Protein AF-A0A659XXX2-F1 (afdb_monomer_lite)

Sequence (81 aa):
YKEVGLPEAVVDRFDVRSMTGTHGIGHTRMATESAVTTMGAHPFSTGADQCLVHNGSLSNHNNVRRELVREGMTFETENDT

Radius of gyration: 14.53 Å; chains: 1; bounding box: 33×22×37 Å

Foldseek 3Di:
DFDDDDPVVVCVVVVVVPDDDPDDDDDDDDDPDDDRGRQQDDFDDPDDPDTDDDDDADPCLVVVVVVVVVVVDDDPDPGSD

pLDDT: mean 87.63, std 8.43, range [57.38, 97.75]

Structure (mmCIF, N/CA/C/O backbone):
data_AF-A0A659XXX2-F1
#
_entry.id   AF-A0A659XXX2-F1
#
loop_
_atom_site.group_PDB
_atom_site.id
_atom_site.type_symbol
_atom_site.label_atom_id
_atom_site.label_alt_id
_atom_site.label_comp_id
_atom_site.label_asym_id
_atom_site.label_entity_id
_atom_site.label_seq_id
_atom_site.pdbx_PDB_ins_code
_atom_site.Cartn_x
_atom_site.Cartn_y
_atom_site.Cartn_z
_atom_site.occupancy
_atom_site.B_iso_or_equiv
_atom_site.auth_seq_id
_atom_site.auth_comp_id
_atom_site.auth_asym_id
_atom_site.auth_atom_id
_atom_site.pdbx_PDB_model_num
ATOM 1 N N . TYR A 1 1 ? -0.087 -5.834 -5.275 1.00 84.62 1 TYR A N 1
ATOM 2 C CA . TYR A 1 1 ? 0.856 -6.957 -5.099 1.00 84.62 1 TYR A CA 1
ATOM 3 C C . TYR A 1 1 ? 1.781 -6.634 -3.943 1.00 84.62 1 TYR A C 1
ATOM 5 O O . TYR A 1 1 ? 2.324 -5.537 -3.930 1.00 84.62 1 TYR A O 1
ATOM 13 N N . LYS A 1 2 ? 1.895 -7.525 -2.955 1.00 87.62 2 LYS A N 1
ATOM 14 C CA . LYS A 1 2 ? 2.758 -7.350 -1.779 1.00 87.62 2 LYS A CA 1
ATOM 15 C C . LYS A 1 2 ? 3.086 -8.707 -1.172 1.00 87.62 2 LYS A C 1
ATOM 17 O O . LYS A 1 2 ? 2.247 -9.602 -1.230 1.00 87.62 2 LYS A O 1
ATOM 22 N N . GLU A 1 3 ? 4.287 -8.858 -0.626 1.00 88.50 3 GLU A N 1
ATOM 23 C CA . GLU A 1 3 ? 4.723 -10.082 0.048 1.00 88.50 3 GLU A CA 1
ATOM 24 C C . GLU A 1 3 ? 5.917 -9.808 0.969 1.00 88.50 3 GLU A C 1
ATOM 26 O O . GLU A 1 3 ? 6.601 -8.793 0.833 1.00 88.50 3 GLU A O 1
ATOM 31 N N . VAL A 1 4 ? 6.154 -10.719 1.911 1.00 89.44 4 VAL A N 1
ATOM 32 C CA . VAL A 1 4 ? 7.365 -10.742 2.737 1.00 89.44 4 VAL A CA 1
ATOM 33 C C . VAL A 1 4 ? 8.569 -11.235 1.929 1.00 89.44 4 VAL A C 1
ATOM 35 O O . VAL A 1 4 ? 8.474 -12.203 1.177 1.00 89.44 4 VAL A O 1
ATOM 38 N N . GLY A 1 5 ? 9.733 -10.624 2.149 1.00 89.06 5 GLY A N 1
ATOM 39 C CA . GLY A 1 5 ? 11.007 -11.078 1.595 1.00 89.06 5 GLY A CA 1
ATOM 40 C C . GLY A 1 5 ? 11.818 -9.941 0.989 1.00 89.06 5 GLY A C 1
ATOM 41 O O . GLY A 1 5 ? 11.479 -8.766 1.127 1.00 89.06 5 GLY A O 1
ATOM 42 N N . LEU A 1 6 ? 12.915 -10.303 0.325 1.00 92.50 6 LEU A N 1
ATOM 43 C CA . LEU A 1 6 ? 13.728 -9.338 -0.407 1.00 92.50 6 LEU A CA 1
ATOM 44 C C . LEU A 1 6 ? 12.960 -8.807 -1.628 1.00 92.50 6 LEU A C 1
ATOM 46 O O . LEU A 1 6 ? 12.238 -9.579 -2.263 1.00 92.50 6 LEU A O 1
ATOM 50 N N . PRO A 1 7 ? 13.153 -7.531 -2.011 1.00 91.94 7 PRO A N 1
ATOM 51 C CA . PRO A 1 7 ? 12.462 -6.940 -3.156 1.00 91.94 7 PRO A CA 1
ATOM 52 C C . PRO A 1 7 ? 12.615 -7.744 -4.449 1.00 91.94 7 PRO A C 1
ATOM 54 O O . PRO A 1 7 ? 11.647 -7.897 -5.183 1.00 91.94 7 PRO A O 1
ATOM 57 N N . GLU A 1 8 ? 13.798 -8.305 -4.704 1.00 94.12 8 GLU A N 1
ATOM 58 C CA . GLU A 1 8 ? 14.064 -9.128 -5.890 1.00 94.12 8 GLU A CA 1
ATOM 59 C C . GLU A 1 8 ? 13.136 -10.348 -5.966 1.00 94.12 8 GLU A C 1
ATOM 61 O O . GLU A 1 8 ? 12.474 -10.556 -6.979 1.00 94.12 8 GLU A O 1
ATOM 66 N N . ALA A 1 9 ? 12.976 -11.075 -4.857 1.00 94.38 9 ALA A N 1
ATOM 67 C CA . ALA A 1 9 ? 12.085 -12.231 -4.794 1.00 94.38 9 ALA A CA 1
ATOM 68 C C . ALA A 1 9 ? 10.612 -11.848 -5.022 1.00 94.38 9 ALA A C 1
ATOM 70 O O . ALA A 1 9 ? 9.859 -12.604 -5.632 1.00 94.38 9 ALA A O 1
ATOM 71 N N . VAL A 1 10 ? 10.191 -10.671 -4.547 1.00 92.50 10 VAL A N 1
ATOM 72 C CA . VAL A 1 10 ? 8.829 -10.154 -4.759 1.00 92.50 10 VAL A CA 1
ATOM 73 C C . VAL A 1 10 ? 8.616 -9.757 -6.221 1.00 92.50 10 VAL A C 1
ATOM 75 O O . VAL A 1 10 ? 7.578 -10.085 -6.796 1.00 92.50 10 VAL A O 1
ATOM 78 N N . VAL A 1 11 ? 9.595 -9.080 -6.827 1.00 94.25 11 VAL A N 1
ATOM 79 C CA . VAL A 1 11 ? 9.565 -8.683 -8.242 1.00 94.25 11 VAL A CA 1
ATOM 80 C C . VAL A 1 11 ? 9.442 -9.909 -9.142 1.00 94.25 11 VAL A C 1
ATOM 82 O O . VAL A 1 11 ? 8.611 -9.901 -10.048 1.00 94.25 11 VAL A O 1
ATOM 85 N N . ASP A 1 12 ? 10.216 -10.958 -8.868 1.00 95.31 12 ASP A N 1
ATOM 86 C CA . ASP A 1 12 ? 10.183 -12.194 -9.649 1.00 95.31 12 ASP A CA 1
ATOM 87 C C . ASP A 1 12 ? 8.874 -12.961 -9.430 1.00 95.31 12 ASP A C 1
ATOM 89 O O . ASP A 1 12 ? 8.233 -13.388 -10.388 1.00 95.31 12 ASP A O 1
ATOM 93 N N . ARG A 1 13 ? 8.422 -13.091 -8.175 1.00 94.81 13 ARG A N 1
ATOM 94 C CA . ARG A 1 13 ? 7.207 -13.846 -7.832 1.00 94.81 13 ARG A CA 1
ATOM 95 C C . ARG A 1 13 ? 5.944 -13.289 -8.483 1.00 94.81 13 ARG A C 1
ATOM 97 O O . ARG A 1 13 ? 5.060 -14.065 -8.838 1.00 94.81 13 ARG A O 1
ATOM 104 N N . PHE A 1 14 ? 5.828 -11.969 -8.575 1.00 94.38 14 PHE A N 1
ATOM 105 C CA . PHE A 1 14 ? 4.657 -11.320 -9.167 1.00 94.38 14 PHE A CA 1
ATOM 106 C C . PHE A 1 14 ? 4.875 -10.884 -10.615 1.00 94.38 14 PHE A C 1
ATOM 108 O O . PHE A 1 14 ? 4.010 -10.201 -11.152 1.00 94.38 14 PHE A O 1
ATOM 115 N N . ASP A 1 15 ? 6.006 -11.255 -11.222 1.00 95.62 15 ASP A N 1
ATOM 116 C CA . ASP A 1 15 ? 6.391 -10.849 -12.575 1.00 95.62 15 ASP A CA 1
ATOM 117 C C . ASP A 1 15 ? 6.206 -9.337 -12.803 1.00 95.62 15 ASP A C 1
ATOM 119 O O . ASP A 1 15 ? 5.650 -8.87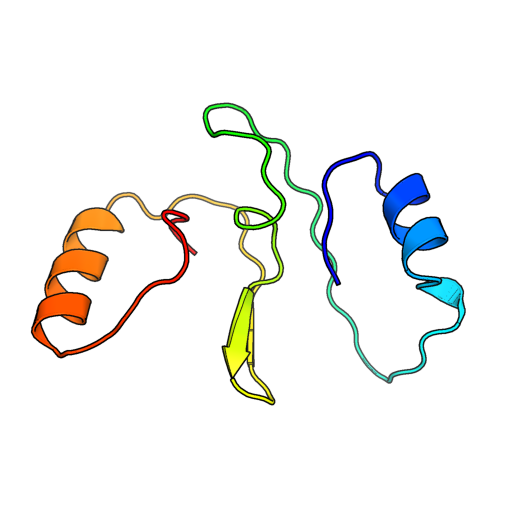1 -13.794 1.00 95.62 15 ASP A O 1
ATOM 123 N N . VAL A 1 16 ? 6.663 -8.529 -11.839 1.00 93.81 16 VAL A N 1
ATOM 124 C CA . VAL A 1 16 ? 6.432 -7.072 -11.848 1.00 93.81 16 VAL A CA 1
ATOM 125 C C . VAL A 1 16 ? 7.021 -6.425 -13.107 1.00 93.81 16 VAL A C 1
ATOM 127 O O . VAL A 1 16 ? 6.519 -5.407 -13.576 1.00 93.81 16 VAL A O 1
ATOM 130 N N . ARG A 1 17 ? 8.063 -7.029 -13.690 1.00 93.25 17 ARG A N 1
ATOM 131 C CA . ARG A 1 17 ? 8.731 -6.528 -14.900 1.00 93.25 17 ARG A CA 1
ATOM 132 C C . ARG A 1 17 ? 7.862 -6.595 -16.159 1.00 93.25 17 ARG A C 1
ATOM 134 O O . ARG A 1 17 ? 8.151 -5.854 -17.094 1.00 93.25 17 ARG A O 1
ATOM 141 N N . SER A 1 18 ? 6.834 -7.443 -16.201 1.00 96.19 18 SER A N 1
ATOM 142 C CA . SER A 1 18 ? 5.888 -7.492 -17.325 1.00 96.19 18 SER A CA 1
ATOM 143 C C . SER A 1 18 ? 4.701 -6.536 -17.165 1.00 96.19 18 SER A C 1
ATOM 145 O O . SER A 1 18 ? 3.948 -6.328 -18.118 1.00 96.19 18 SER A O 1
ATOM 147 N N . MET A 1 19 ? 4.533 -5.917 -15.990 1.00 94.06 19 MET A N 1
ATOM 148 C CA . MET A 1 19 ? 3.448 -4.969 -15.743 1.00 94.06 19 MET A CA 1
ATOM 149 C C . MET A 1 19 ? 3.647 -3.666 -16.528 1.00 94.06 19 MET A C 1
ATOM 151 O O . MET A 1 19 ? 4.747 -3.123 -16.611 1.00 94.06 19 MET A O 1
ATOM 155 N N . THR A 1 20 ? 2.550 -3.119 -17.056 1.00 95.38 20 THR A N 1
ATOM 156 C CA . THR A 1 20 ? 2.540 -1.856 -17.808 1.00 95.38 20 THR A CA 1
ATOM 157 C C . THR A 1 20 ? 1.673 -0.812 -17.121 1.00 95.38 20 THR A C 1
ATOM 159 O O . THR A 1 20 ? 0.587 -1.123 -16.636 1.00 95.38 20 THR A O 1
ATOM 162 N N . GLY A 1 21 ? 2.104 0.443 -17.151 1.00 91.62 21 GLY A N 1
ATOM 163 C CA . GLY A 1 21 ? 1.353 1.577 -16.627 1.00 91.62 21 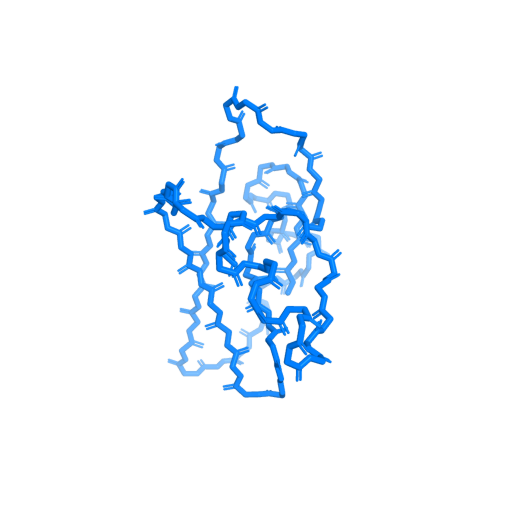GLY A CA 1
ATOM 164 C C . GLY A 1 21 ? 2.132 2.871 -16.828 1.00 91.62 21 GLY A C 1
ATOM 165 O O . GLY A 1 21 ? 3.314 2.846 -17.162 1.00 91.62 21 GLY A O 1
ATOM 166 N N . THR A 1 22 ? 1.473 4.010 -16.641 1.00 94.88 22 THR A N 1
ATOM 167 C CA . THR A 1 22 ? 2.136 5.324 -16.709 1.00 94.88 22 THR A CA 1
ATOM 168 C C . THR A 1 22 ? 2.755 5.738 -15.376 1.00 94.88 22 THR A C 1
ATOM 170 O O . THR A 1 22 ? 3.643 6.583 -15.355 1.00 94.88 22 THR A O 1
ATOM 173 N N . HIS A 1 23 ? 2.296 5.143 -14.272 1.00 89.69 23 HIS A N 1
ATOM 174 C CA . HIS A 1 23 ? 2.713 5.461 -12.910 1.00 89.69 23 HIS A CA 1
ATOM 175 C C . HIS A 1 23 ? 2.719 4.194 -12.053 1.00 89.69 23 HIS A C 1
ATOM 177 O O . HIS A 1 23 ? 1.931 3.275 -12.280 1.00 89.69 23 HIS A O 1
ATOM 183 N N . GLY A 1 24 ? 3.583 4.164 -11.044 1.00 88.50 24 GLY A N 1
ATOM 184 C CA . GLY A 1 24 ? 3.653 3.085 -10.068 1.00 88.50 24 GLY A CA 1
ATOM 185 C C . GLY A 1 24 ? 4.251 3.577 -8.757 1.00 88.50 24 GLY A C 1
ATOM 186 O O . GLY A 1 24 ? 5.032 4.528 -8.741 1.00 88.50 24 GLY A O 1
ATOM 187 N N . ILE A 1 25 ? 3.878 2.922 -7.660 1.00 89.69 25 ILE A N 1
ATOM 188 C CA . ILE A 1 25 ? 4.451 3.153 -6.333 1.00 89.69 25 ILE A CA 1
ATOM 189 C C . ILE A 1 25 ? 4.936 1.826 -5.756 1.00 89.69 25 ILE A C 1
ATOM 191 O O . ILE A 1 25 ? 4.321 0.781 -5.967 1.00 89.69 25 ILE A O 1
ATOM 195 N N . GLY A 1 26 ? 6.045 1.873 -5.025 1.00 89.94 26 GLY A N 1
ATOM 196 C CA . GLY A 1 26 ? 6.632 0.724 -4.350 1.00 89.94 26 GLY A CA 1
ATOM 197 C C . GLY A 1 26 ? 7.063 1.108 -2.944 1.00 89.94 26 GLY A C 1
ATOM 198 O O . GLY A 1 26 ? 7.418 2.257 -2.687 1.00 89.94 26 GLY A O 1
ATOM 199 N N . HIS A 1 27 ? 7.017 0.146 -2.029 1.00 90.50 27 HIS A N 1
ATOM 200 C CA . HIS A 1 27 ? 7.437 0.359 -0.654 1.00 90.50 27 HIS A CA 1
ATOM 201 C C . HIS A 1 27 ? 8.173 -0.869 -0.133 1.00 90.50 27 HIS A C 1
ATOM 203 O O . HIS A 1 27 ? 7.690 -1.994 -0.246 1.00 90.50 27 HIS A O 1
ATOM 209 N N . THR A 1 28 ? 9.334 -0.637 0.467 1.00 88.75 28 THR A N 1
ATOM 210 C CA . THR A 1 28 ? 10.075 -1.649 1.215 1.00 88.75 28 THR A CA 1
ATOM 211 C C . THR A 1 28 ? 9.979 -1.310 2.690 1.00 88.75 28 THR A C 1
ATOM 213 O O . THR A 1 28 ? 10.480 -0.271 3.120 1.00 88.75 28 THR A O 1
ATOM 216 N N . ARG A 1 29 ? 9.347 -2.191 3.462 1.00 82.25 29 ARG A N 1
ATOM 217 C CA . ARG A 1 29 ? 9.194 -2.026 4.905 1.00 82.25 29 ARG A CA 1
ATOM 218 C C . ARG A 1 29 ? 10.248 -2.848 5.634 1.00 82.25 29 ARG A C 1
ATOM 220 O O . ARG A 1 29 ? 10.368 -4.047 5.395 1.00 82.25 29 ARG A O 1
ATOM 227 N N . MET A 1 30 ? 10.954 -2.225 6.571 1.00 78.75 30 MET A N 1
ATOM 228 C CA . MET A 1 30 ? 11.746 -2.937 7.571 1.00 78.75 30 MET A CA 1
ATOM 229 C C . MET A 1 30 ? 10.902 -3.061 8.840 1.00 78.75 30 MET A C 1
ATOM 231 O O . MET A 1 30 ? 10.551 -2.054 9.449 1.00 78.75 30 MET A O 1
ATOM 235 N N . ALA A 1 31 ? 10.517 -4.278 9.218 1.00 66.81 31 ALA A N 1
ATOM 236 C CA . ALA A 1 31 ? 9.772 -4.489 10.455 1.00 66.81 31 ALA A CA 1
ATOM 237 C C . ALA A 1 31 ? 10.752 -4.504 11.636 1.00 66.81 31 ALA A C 1
ATOM 239 O O . ALA A 1 31 ? 11.553 -5.427 11.755 1.00 66.81 31 ALA A O 1
ATOM 240 N N . THR A 1 32 ? 10.716 -3.470 12.477 1.00 65.38 32 THR A N 1
ATOM 241 C CA . THR A 1 32 ? 11.585 -3.361 13.660 1.00 65.38 32 THR A CA 1
ATOM 242 C C . THR A 1 32 ? 10.910 -3.878 14.932 1.00 65.38 32 THR A C 1
ATOM 244 O O . THR A 1 32 ? 11.583 -4.477 15.762 1.00 65.38 32 THR A O 1
ATOM 247 N N . GLU A 1 33 ? 9.587 -3.707 15.068 1.00 57.38 33 GLU A N 1
ATOM 248 C CA . GLU A 1 33 ? 8.838 -4.076 16.288 1.00 57.38 33 GLU A CA 1
ATOM 249 C C . GLU A 1 33 ? 7.511 -4.818 16.036 1.00 57.38 33 GLU A C 1
ATOM 251 O O . GLU A 1 33 ? 6.910 -5.348 16.967 1.00 57.38 33 GLU A O 1
ATOM 256 N N . SER A 1 34 ? 7.034 -4.898 14.790 1.00 63.56 34 SER A N 1
ATOM 257 C CA . SER A 1 34 ? 5.782 -5.598 14.453 1.00 63.56 34 SER A CA 1
ATOM 258 C C . SER A 1 34 ? 6.039 -6.925 13.745 1.00 63.56 34 SER A C 1
ATOM 260 O O . SER A 1 34 ? 7.075 -7.112 13.107 1.00 63.56 34 SER A O 1
ATOM 262 N N . ALA A 1 35 ? 5.050 -7.821 13.770 1.00 68.00 35 ALA A N 1
ATOM 263 C CA . ALA A 1 35 ? 5.102 -9.062 13.009 1.00 68.00 35 ALA A CA 1
ATOM 264 C C . ALA A 1 35 ? 5.325 -8.800 11.507 1.00 68.00 35 ALA A C 1
ATOM 266 O O . ALA A 1 35 ? 4.676 -7.945 10.890 1.00 68.00 35 ALA A O 1
ATOM 267 N N . VAL A 1 36 ? 6.233 -9.577 10.915 1.00 73.69 36 VAL A N 1
ATOM 268 C CA . VAL A 1 36 ? 6.493 -9.584 9.475 1.00 73.69 36 VAL A CA 1
ATOM 269 C C . VAL A 1 36 ? 5.371 -10.373 8.801 1.00 73.69 36 VAL A C 1
ATOM 271 O O . VAL A 1 36 ? 5.406 -11.599 8.746 1.00 73.69 36 VAL A O 1
ATOM 274 N N . THR A 1 37 ? 4.342 -9.672 8.328 1.00 79.06 37 THR A N 1
ATOM 275 C CA . THR A 1 37 ? 3.186 -10.283 7.658 1.00 79.06 37 THR A CA 1
ATOM 276 C C . THR A 1 37 ? 2.864 -9.557 6.363 1.00 79.06 37 THR A C 1
ATOM 278 O O . THR A 1 37 ? 3.028 -8.341 6.258 1.00 79.06 37 THR A O 1
ATOM 281 N N . THR A 1 38 ? 2.343 -10.296 5.386 1.00 75.88 38 THR A N 1
ATOM 282 C CA . THR A 1 38 ? 1.863 -9.753 4.109 1.00 75.88 38 THR A CA 1
ATOM 283 C C . THR A 1 38 ? 0.726 -8.754 4.312 1.00 75.88 38 THR A C 1
ATOM 285 O O . THR A 1 38 ? 0.662 -7.737 3.624 1.00 75.88 38 THR A O 1
ATOM 288 N N . MET A 1 39 ? -0.150 -9.003 5.293 1.00 79.25 39 MET A N 1
ATOM 289 C CA . MET A 1 39 ? -1.250 -8.095 5.629 1.00 79.25 39 MET A CA 1
ATOM 290 C C . MET A 1 39 ? -0.733 -6.733 6.085 1.00 79.25 39 MET A C 1
ATOM 292 O O . MET A 1 39 ? -1.196 -5.719 5.577 1.00 79.25 39 MET A O 1
ATOM 296 N N . GLY A 1 40 ? 0.281 -6.704 6.953 1.00 73.44 40 GLY A N 1
ATOM 297 C CA . GLY A 1 40 ? 0.917 -5.468 7.412 1.00 73.44 40 GLY A CA 1
ATOM 298 C C . GLY A 1 40 ? 1.938 -4.864 6.443 1.00 73.44 40 GLY A C 1
ATOM 299 O O . GLY A 1 40 ? 2.664 -3.952 6.839 1.00 73.44 40 GLY A O 1
ATOM 300 N N . ALA A 1 41 ? 2.073 -5.388 5.223 1.00 79.00 41 ALA A N 1
ATOM 301 C CA . ALA A 1 41 ? 2.914 -4.784 4.199 1.00 79.00 41 ALA A CA 1
ATOM 302 C C . ALA A 1 41 ? 2.108 -3.765 3.383 1.00 79.00 41 ALA A C 1
ATOM 304 O O . ALA A 1 41 ? 0.936 -3.981 3.074 1.00 79.00 41 ALA A O 1
ATOM 305 N N . HIS A 1 42 ? 2.748 -2.666 3.004 1.00 80.31 42 HIS A N 1
ATOM 306 C CA . HIS A 1 42 ? 2.223 -1.743 2.003 1.00 80.31 42 HIS A CA 1
ATOM 307 C C . HIS A 1 42 ? 2.411 -2.315 0.586 1.00 80.31 42 HIS A C 1
ATOM 309 O O . HIS A 1 42 ? 3.262 -3.187 0.387 1.00 80.31 42 HIS A O 1
ATOM 315 N N . PRO A 1 43 ? 1.669 -1.820 -0.418 1.00 85.19 43 PRO A N 1
ATOM 316 C CA . PRO A 1 43 ? 0.617 -0.802 -0.330 1.00 85.19 43 PRO A CA 1
ATOM 317 C C . PRO A 1 43 ? -0.693 -1.289 0.312 1.00 85.19 43 PRO A C 1
ATOM 319 O O . PRO A 1 43 ? -1.011 -2.483 0.288 1.00 85.19 43 PRO A O 1
ATOM 322 N N . PHE A 1 44 ? -1.460 -0.341 0.854 1.00 85.50 44 PHE A N 1
ATOM 323 C CA . PHE A 1 44 ? -2.858 -0.536 1.245 1.00 85.50 44 PHE A CA 1
ATOM 324 C C . PHE A 1 44 ? -3.787 0.051 0.189 1.00 85.50 44 PHE A C 1
ATOM 326 O O . PHE A 1 44 ? -3.541 1.149 -0.306 1.00 85.50 44 PHE A O 1
ATOM 333 N N . SER A 1 45 ? -4.855 -0.673 -0.138 1.00 85.00 45 SER A N 1
ATOM 334 C CA . SER A 1 45 ? -5.875 -0.231 -1.086 1.00 85.00 45 SER A CA 1
ATOM 335 C C . SER A 1 45 ? -7.230 -0.225 -0.394 1.00 85.00 45 SER A C 1
ATOM 337 O O . SER A 1 45 ? -7.681 -1.264 0.074 1.00 85.00 45 SER A O 1
ATOM 339 N N . THR A 1 46 ? -7.867 0.941 -0.316 1.00 81.38 46 THR A N 1
ATOM 340 C CA . THR A 1 46 ? -9.168 1.146 0.353 1.00 81.38 46 THR A CA 1
ATOM 341 C C . THR A 1 46 ? -10.337 1.202 -0.635 1.00 81.38 46 THR A C 1
ATOM 343 O O . THR A 1 46 ? -11.474 1.457 -0.249 1.00 81.38 46 THR A O 1
ATOM 346 N N . GLY A 1 47 ? -10.076 0.957 -1.921 1.00 78.94 47 GLY A N 1
ATOM 347 C CA . GLY A 1 47 ? -11.067 0.950 -2.991 1.00 78.94 47 GLY A CA 1
ATOM 348 C C . GLY A 1 47 ? -10.434 0.624 -4.342 1.00 78.94 47 GLY A C 1
ATOM 349 O O . GLY A 1 47 ? -9.246 0.315 -4.422 1.00 78.94 47 GLY A O 1
ATOM 350 N N . ALA A 1 48 ? -11.227 0.715 -5.412 1.00 80.12 48 ALA A N 1
ATOM 351 C CA . ALA A 1 48 ? -10.776 0.373 -6.764 1.00 80.12 48 ALA A CA 1
ATOM 352 C C . ALA A 1 48 ? -9.671 1.301 -7.306 1.00 80.12 48 ALA A C 1
ATOM 354 O O . ALA A 1 48 ? -8.905 0.878 -8.164 1.00 80.12 48 ALA A O 1
ATOM 355 N N . ASP A 1 49 ? -9.588 2.538 -6.804 1.00 83.75 49 ASP A N 1
ATOM 356 C CA . ASP A 1 49 ? -8.718 3.585 -7.362 1.00 83.75 49 ASP A CA 1
ATOM 357 C C . ASP A 1 49 ? -7.948 4.374 -6.287 1.00 83.75 49 ASP A C 1
ATOM 359 O O . ASP A 1 49 ? -7.546 5.518 -6.477 1.00 83.75 49 ASP A O 1
ATOM 363 N N . GLN A 1 50 ? -7.775 3.785 -5.099 1.00 87.00 50 GLN A N 1
ATOM 364 C CA . GLN A 1 50 ? -7.032 4.413 -4.006 1.00 87.00 50 GLN A CA 1
ATOM 365 C C . GLN A 1 50 ? -6.005 3.446 -3.440 1.00 87.00 50 GLN A C 1
ATOM 367 O O . GLN A 1 50 ? -6.319 2.312 -3.078 1.00 87.00 50 GLN A O 1
ATOM 372 N N . CYS A 1 51 ? -4.761 3.914 -3.380 1.00 88.25 51 CYS A N 1
ATOM 373 C CA . CYS A 1 51 ? -3.609 3.139 -2.9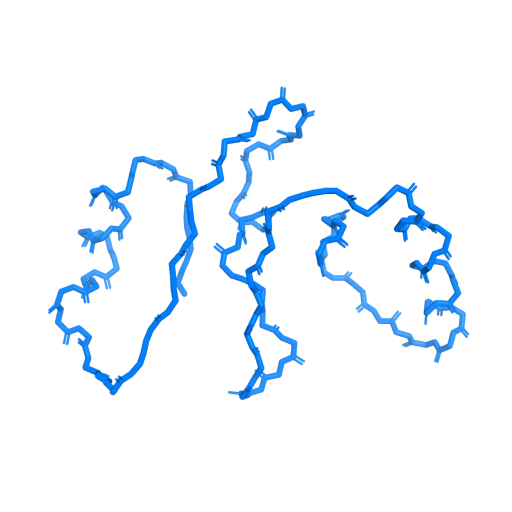58 1.00 88.25 51 CYS A CA 1
ATOM 374 C C . CYS A 1 51 ? -2.666 4.036 -2.152 1.00 88.25 51 CYS A C 1
ATOM 376 O O . CYS A 1 51 ? -2.308 5.121 -2.610 1.00 88.25 51 CYS A O 1
ATOM 378 N N . LEU A 1 52 ? -2.272 3.592 -0.960 1.00 88.62 52 LEU A N 1
ATOM 379 C CA . LEU A 1 52 ? -1.446 4.356 -0.033 1.00 88.62 52 LEU A CA 1
ATOM 380 C C . LEU A 1 52 ? -0.213 3.558 0.395 1.00 88.62 52 LEU A C 1
ATOM 382 O O . LEU A 1 52 ? -0.281 2.380 0.758 1.00 88.62 52 LEU A O 1
ATOM 386 N N . VAL A 1 53 ? 0.925 4.248 0.389 1.00 90.38 53 VAL A N 1
ATOM 387 C CA . VAL A 1 53 ? 2.164 3.835 1.050 1.00 90.38 53 VAL A CA 1
ATOM 388 C C . VAL A 1 53 ? 2.528 4.908 2.071 1.00 90.38 53 VAL A C 1
ATOM 390 O O . VAL A 1 53 ? 2.381 6.098 1.796 1.00 90.38 53 VAL A O 1
ATOM 393 N N . HIS A 1 54 ? 3.005 4.505 3.244 1.00 88.12 54 HIS A N 1
ATOM 394 C CA . HIS A 1 54 ? 3.410 5.429 4.298 1.00 88.12 54 HIS A CA 1
ATOM 395 C C . HIS A 1 54 ? 4.731 4.966 4.910 1.00 88.12 54 HIS A C 1
ATOM 397 O O . HIS A 1 54 ? 4.956 3.772 5.088 1.00 88.12 54 HIS A O 1
ATOM 403 N N . ASN A 1 55 ? 5.615 5.915 5.214 1.00 86.12 55 ASN A N 1
ATOM 404 C CA . ASN A 1 55 ? 6.817 5.667 6.000 1.00 86.12 55 ASN A CA 1
ATOM 405 C C . ASN A 1 55 ? 6.815 6.620 7.195 1.00 86.12 55 ASN A C 1
ATOM 407 O O . ASN A 1 55 ? 7.026 7.822 7.034 1.00 86.12 55 ASN A O 1
ATOM 411 N N . GLY A 1 56 ? 6.530 6.074 8.368 1.00 84.25 56 GLY A N 1
ATOM 412 C CA . GLY A 1 56 ? 6.331 6.819 9.599 1.00 84.25 56 GLY A CA 1
ATOM 413 C C . GLY A 1 56 ? 5.480 6.012 10.569 1.00 84.25 56 GLY A C 1
ATOM 414 O O . GLY A 1 56 ? 5.220 4.831 10.335 1.00 84.25 56 GLY A O 1
ATOM 415 N N . SER A 1 57 ? 5.074 6.655 11.661 1.00 86.31 57 SER A N 1
ATOM 416 C CA . SER A 1 57 ? 4.069 6.099 12.557 1.00 86.31 57 SER A CA 1
ATOM 417 C C . SER A 1 57 ? 3.064 7.160 12.979 1.00 86.31 57 SER A C 1
ATOM 419 O O . SER A 1 57 ? 3.434 8.291 13.310 1.00 86.31 57 SER A O 1
ATOM 421 N N . LEU A 1 58 ? 1.789 6.779 12.997 1.00 89.81 58 LEU A N 1
ATOM 422 C CA . LEU A 1 58 ? 0.705 7.589 13.532 1.00 89.81 58 LEU A CA 1
ATOM 423 C C . LEU A 1 58 ? 0.528 7.278 15.022 1.00 89.81 58 LEU A C 1
ATOM 425 O O . LEU A 1 58 ? -0.090 6.289 15.423 1.00 89.81 58 LEU A O 1
ATOM 429 N N . SER A 1 59 ? 1.058 8.159 15.870 1.00 93.25 59 SER A N 1
ATOM 430 C CA . SER A 1 59 ? 1.105 7.967 17.328 1.00 93.25 59 SER A CA 1
ATOM 431 C C . SER A 1 59 ? -0.272 7.840 17.993 1.00 93.25 59 SER A C 1
ATOM 433 O O . SER A 1 59 ? -0.392 7.239 19.059 1.00 93.25 59 SER A O 1
ATOM 435 N N . ASN A 1 60 ? -1.326 8.364 17.367 1.00 94.19 60 ASN A N 1
ATOM 436 C CA . ASN A 1 60 ? 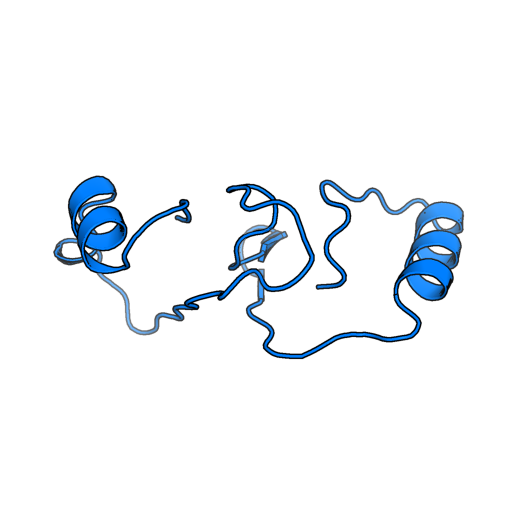-2.701 8.317 17.860 1.00 94.19 60 ASN A CA 1
ATOM 437 C C . ASN A 1 60 ? -3.614 7.346 17.082 1.00 94.19 60 ASN A C 1
ATOM 439 O O . ASN A 1 60 ? -4.830 7.400 17.281 1.00 94.19 60 ASN A O 1
ATOM 443 N N . HIS A 1 61 ? -3.076 6.448 16.241 1.00 93.38 61 HIS A N 1
ATOM 444 C CA . HIS A 1 61 ? -3.878 5.577 15.361 1.00 93.38 61 HIS A CA 1
ATOM 445 C C . HIS A 1 61 ? -4.945 4.759 16.103 1.00 93.38 61 HIS A C 1
ATOM 447 O O . HIS A 1 61 ? -6.060 4.616 15.616 1.00 93.38 61 HIS A O 1
ATOM 453 N N . ASN A 1 62 ? -4.661 4.283 17.318 1.00 93.06 62 ASN A N 1
ATOM 454 C CA . ASN A 1 62 ? -5.637 3.537 18.119 1.00 93.06 62 ASN A CA 1
ATOM 455 C C . ASN A 1 62 ? -6.842 4.384 18.558 1.00 93.06 62 ASN A C 1
ATOM 457 O O . ASN A 1 62 ? -7.952 3.865 18.675 1.00 93.06 62 ASN A O 1
ATOM 461 N N . ASN A 1 63 ? -6.651 5.682 18.808 1.00 96.19 63 ASN A N 1
ATOM 462 C CA . ASN A 1 63 ? -7.760 6.584 19.130 1.00 96.19 63 ASN A CA 1
ATOM 463 C C . ASN A 1 63 ? -8.624 6.813 17.894 1.00 96.19 63 ASN A C 1
ATOM 465 O O . ASN A 1 63 ? -9.828 6.570 17.948 1.00 96.19 63 ASN A O 1
ATOM 469 N N . VAL A 1 64 ? -7.982 7.162 16.777 1.00 96.19 64 VAL A N 1
ATOM 470 C CA . VAL A 1 64 ? -8.648 7.402 15.492 1.00 96.19 64 VAL A CA 1
ATOM 471 C C . VAL A 1 64 ? -9.402 6.154 15.022 1.00 96.19 64 VAL A C 1
ATOM 473 O O . VAL A 1 64 ? -10.570 6.241 14.660 1.00 96.19 64 VAL A O 1
ATOM 476 N N . ARG A 1 65 ? -8.800 4.960 15.122 1.00 95.56 65 ARG A N 1
ATOM 477 C CA . ARG A 1 65 ? -9.469 3.691 14.790 1.00 95.56 65 ARG A CA 1
ATOM 478 C C . ARG A 1 65 ? -10.744 3.497 15.607 1.00 95.56 65 ARG A C 1
ATOM 480 O O . ARG A 1 65 ? -11.765 3.116 15.049 1.00 95.56 65 ARG A O 1
ATOM 487 N N . ARG A 1 66 ? -10.712 3.748 16.920 1.00 96.31 66 ARG A N 1
ATOM 488 C CA . ARG A 1 66 ? -11.901 3.591 17.779 1.00 96.31 66 ARG A CA 1
ATOM 489 C C . ARG A 1 66 ? -13.018 4.562 17.417 1.00 96.31 66 ARG A C 1
ATOM 491 O O . ARG A 1 66 ? -14.180 4.180 17.512 1.00 96.31 66 ARG A O 1
ATOM 498 N N . GLU A 1 67 ? -12.680 5.788 17.035 1.00 97.75 67 GLU A N 1
ATOM 499 C CA . GLU A 1 67 ? -13.650 6.773 16.545 1.00 97.75 67 GLU A CA 1
ATOM 500 C C . GLU A 1 67 ? -14.281 6.299 15.232 1.00 97.75 67 GLU A C 1
ATOM 502 O O . GLU A 1 67 ? -15.497 6.144 15.166 1.00 97.75 67 GLU A O 1
ATOM 507 N N . LEU A 1 68 ? -13.463 5.914 14.250 1.00 96.12 68 LEU A N 1
ATOM 508 C CA . LEU A 1 68 ? -13.938 5.435 12.949 1.00 96.12 68 LEU A CA 1
ATOM 509 C C . LEU A 1 68 ? -14.771 4.145 13.051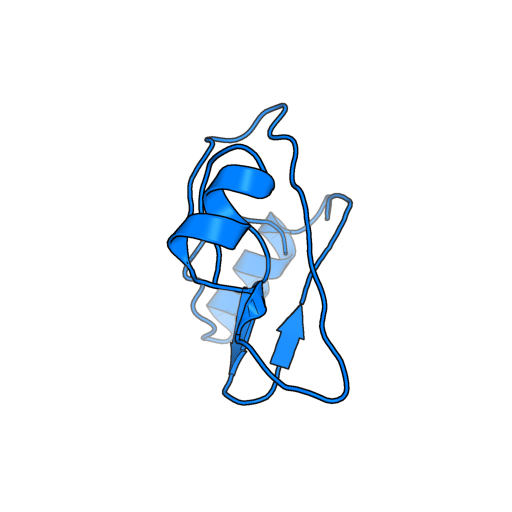 1.00 96.12 68 LEU A C 1
ATOM 511 O O . LEU A 1 68 ? -15.775 4.000 12.358 1.00 96.12 68 LEU A O 1
ATOM 515 N N . VAL A 1 69 ? -14.418 3.219 13.948 1.00 96.62 69 VAL A N 1
ATOM 516 C CA . VAL A 1 69 ? -15.228 2.013 14.209 1.00 96.62 69 VAL A CA 1
ATOM 517 C C . VAL A 1 69 ? -16.602 2.375 14.778 1.00 96.62 69 VAL A C 1
ATOM 519 O O . VAL A 1 69 ? -17.596 1.752 14.412 1.00 96.62 69 VAL A O 1
ATOM 522 N N . ARG A 1 70 ? -16.696 3.396 15.644 1.00 97.25 70 ARG A N 1
ATOM 523 C CA . ARG A 1 70 ? -17.994 3.885 16.151 1.00 97.25 70 ARG A CA 1
ATOM 524 C C . ARG A 1 70 ? -18.840 4.523 15.050 1.00 97.25 70 ARG A C 1
ATOM 526 O O . ARG A 1 70 ? -20.062 4.467 15.137 1.00 97.25 70 ARG A O 1
ATOM 533 N N . GLU A 1 71 ? -18.203 5.082 14.026 1.00 97.62 71 GLU A N 1
ATOM 534 C CA . GLU A 1 71 ? -18.857 5.603 12.819 1.00 97.62 71 GLU A CA 1
ATOM 535 C C . GLU A 1 71 ? -19.216 4.504 11.800 1.00 97.62 71 GLU A C 1
ATOM 537 O O . GLU A 1 71 ? -19.847 4.787 10.784 1.00 97.62 71 GLU A O 1
ATOM 542 N N . GLY A 1 72 ? -18.874 3.241 12.082 1.00 96.75 72 GLY A N 1
ATOM 543 C CA . GLY A 1 72 ? -19.240 2.080 11.267 1.00 96.75 72 GLY A CA 1
ATOM 544 C C . GLY A 1 72 ? -18.157 1.604 10.296 1.00 96.75 72 GLY A C 1
ATOM 545 O O . GLY A 1 72 ? -18.427 0.716 9.489 1.00 96.75 72 GLY A O 1
ATOM 546 N N . MET A 1 73 ? -16.939 2.149 10.367 1.00 93.56 73 MET A N 1
ATOM 547 C CA . MET A 1 73 ? -15.820 1.685 9.543 1.00 93.56 73 MET A CA 1
ATOM 548 C C . MET A 1 73 ? -15.265 0.343 10.032 1.00 93.56 73 MET A C 1
ATOM 550 O O . MET A 1 73 ? -15.161 0.082 11.232 1.00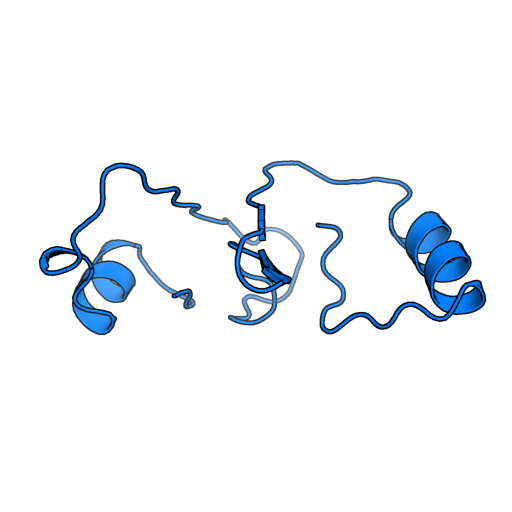 93.56 73 MET A O 1
ATOM 554 N N . THR A 1 74 ? -14.828 -0.491 9.090 1.00 91.69 74 THR A N 1
ATOM 555 C CA . THR A 1 74 ? -14.157 -1.770 9.354 1.00 91.69 74 THR A CA 1
ATOM 556 C C . THR A 1 74 ? -12.694 -1.711 8.938 1.00 91.69 74 THR A C 1
ATOM 558 O O . THR A 1 74 ? -12.360 -1.080 7.940 1.00 91.69 74 THR A O 1
ATOM 561 N N . PHE A 1 75 ? -11.826 -2.412 9.668 1.00 89.38 75 PHE A N 1
ATOM 562 C CA . PHE A 1 75 ? -10.389 -2.457 9.399 1.00 89.38 75 PHE A CA 1
ATOM 563 C C . PHE A 1 75 ? -9.932 -3.902 9.222 1.00 89.38 75 PHE A C 1
ATOM 565 O O . PHE A 1 75 ? -10.274 -4.766 10.025 1.00 89.38 75 PHE A O 1
ATOM 572 N N . GLU A 1 76 ? -9.137 -4.149 8.185 1.00 86.81 76 GLU A N 1
ATOM 573 C CA . GLU A 1 76 ? -8.606 -5.484 7.877 1.00 86.81 76 GLU A CA 1
ATOM 574 C C . GLU A 1 76 ? -7.271 -5.770 8.572 1.00 86.81 76 GLU A C 1
ATOM 576 O O . GLU A 1 76 ? -6.842 -6.921 8.654 1.00 86.81 76 GLU A O 1
ATOM 581 N N . THR A 1 77 ? -6.583 -4.728 9.048 1.00 86.44 77 THR A N 1
ATOM 582 C CA . THR A 1 77 ? -5.272 -4.860 9.686 1.00 86.44 77 THR A CA 1
ATOM 583 C C . THR A 1 77 ? -5.149 -3.979 10.915 1.00 86.44 77 THR A C 1
ATOM 585 O O . THR A 1 77 ? -5.866 -2.991 11.077 1.00 86.44 77 THR A O 1
ATOM 588 N N . GLU A 1 78 ? -4.190 -4.331 11.770 1.00 86.00 78 GLU A N 1
ATOM 589 C CA . GLU A 1 78 ? -3.807 -3.499 12.903 1.00 86.00 78 GLU A CA 1
ATOM 590 C C . GLU A 1 78 ? -2.787 -2.411 12.545 1.00 86.00 78 GLU A C 1
ATOM 592 O O . GLU A 1 78 ? -2.492 -1.587 13.409 1.00 86.00 78 GLU A O 1
ATOM 597 N N . ASN A 1 79 ? -2.307 -2.351 11.294 1.00 85.88 79 ASN A N 1
ATOM 598 C CA . ASN A 1 79 ? -1.371 -1.323 10.840 1.00 85.88 79 ASN A CA 1
ATOM 599 C C . ASN A 1 79 ? -1.958 0.083 11.030 1.00 85.88 79 ASN A C 1
ATOM 601 O O . ASN A 1 79 ? -3.174 0.276 10.984 1.00 85.88 79 ASN A O 1
ATOM 605 N N . ASP A 1 80 ? -1.091 1.045 11.315 1.00 84.50 80 ASP A N 1
ATOM 606 C CA . ASP A 1 80 ? -1.476 2.426 11.562 1.00 84.50 80 ASP A CA 1
ATOM 607 C C . ASP A 1 80 ? -1.721 3.225 10.277 1.00 84.50 80 ASP A C 1
ATOM 609 O O . ASP A 1 80 ? -2.356 4.272 10.358 1.00 84.50 80 ASP A O 1
ATOM 613 N N . THR A 1 81 ? -1.275 2.728 9.117 1.00 87.06 81 THR A N 1
ATOM 614 C CA . THR A 1 81 ? -1.675 3.228 7.787 1.00 87.06 81 THR A CA 1
ATOM 615 C C . THR A 1 81 ? -3.016 2.653 7.359 1.00 87.06 81 THR A C 1
ATOM 617 O O . THR A 1 81 ? -3.824 3.437 6.816 1.00 87.06 81 THR A O 1
#

Secondary structure (DSSP, 8-state):
---SS-HHHHHHHTTGGG---S---------SSS---STTSSPEEEETTEEE---S--TTHHHHHHHHHHTT---S-----